Protein AF-A0A2G6IHT9-F1 (afdb_monomer_lite)

pLDDT: mean 93.97, std 6.42, range [59.69, 98.5]

Structure (mmCIF, N/CA/C/O backbone):
data_AF-A0A2G6IHT9-F1
#
_entry.id   AF-A0A2G6IHT9-F1
#
loop_
_atom_site.group_PDB
_atom_site.id
_atom_site.type_symbol
_atom_site.label_atom_id
_atom_site.label_alt_id
_atom_site.label_comp_id
_atom_site.label_asym_id
_atom_site.label_entity_id
_atom_site.label_seq_id
_atom_site.pdbx_PDB_ins_code
_atom_site.Cartn_x
_atom_site.Cartn_y
_atom_site.Cartn_z
_atom_site.occupancy
_atom_site.B_iso_or_equiv
_atom_site.auth_seq_id
_atom_site.auth_comp_id
_atom_site.auth_asym_id
_atom_site.auth_atom_id
_atom_site.pdbx_PDB_model_num
ATOM 1 N N . MET A 1 1 ? -3.479 -3.434 25.878 1.00 61.62 1 MET A N 1
ATOM 2 C CA . MET A 1 1 ? -4.099 -2.485 24.919 1.00 61.62 1 MET A CA 1
ATOM 3 C C . MET A 1 1 ? -5.593 -2.754 24.844 1.00 61.62 1 MET A C 1
ATOM 5 O O . MET A 1 1 ? -5.978 -3.913 24.898 1.00 61.62 1 MET A O 1
ATOM 9 N N . THR A 1 2 ? -6.430 -1.718 24.742 1.00 86.88 2 THR A N 1
ATOM 10 C CA . THR A 1 2 ? -7.876 -1.880 24.496 1.00 86.88 2 THR A CA 1
ATOM 11 C C . THR A 1 2 ? -8.142 -2.113 23.004 1.00 86.88 2 THR A C 1
ATOM 13 O O . THR A 1 2 ? -7.348 -1.687 22.167 1.00 86.88 2 THR A O 1
ATOM 16 N N . ALA A 1 3 ? -9.274 -2.735 22.648 1.00 83.44 3 ALA A N 1
ATOM 17 C CA . ALA A 1 3 ? -9.640 -2.987 21.245 1.00 83.44 3 ALA A CA 1
ATOM 18 C C . ALA A 1 3 ? -9.675 -1.703 20.392 1.00 83.44 3 ALA A C 1
ATOM 20 O O . ALA A 1 3 ? -9.244 -1.701 19.241 1.00 83.44 3 ALA A O 1
ATOM 21 N N . LYS A 1 4 ? -10.113 -0.582 20.982 1.00 88.94 4 LYS A N 1
ATOM 22 C CA . LYS A 1 4 ? -10.092 0.733 20.325 1.00 88.94 4 LYS A CA 1
ATOM 23 C C . LYS A 1 4 ? -8.677 1.246 20.070 1.00 88.94 4 LYS A C 1
ATOM 25 O O . LYS A 1 4 ? -8.436 1.812 19.011 1.00 88.94 4 LYS A O 1
ATOM 30 N N . ALA A 1 5 ? -7.750 1.047 21.009 1.00 92.62 5 ALA A N 1
ATOM 31 C CA . ALA A 1 5 ? -6.358 1.440 20.810 1.00 92.62 5 ALA A CA 1
ATOM 32 C C . ALA A 1 5 ? -5.743 0.671 19.631 1.00 92.62 5 ALA A C 1
ATOM 34 O O . ALA A 1 5 ? -5.176 1.292 18.739 1.00 92.62 5 ALA A O 1
ATOM 35 N N . SER A 1 6 ? -5.945 -0.650 19.565 1.00 91.69 6 SER A N 1
ATOM 36 C CA . SER A 1 6 ? -5.472 -1.475 18.441 1.00 91.69 6 SER A CA 1
ATOM 37 C C . SER A 1 6 ? -6.085 -1.054 17.099 1.00 91.69 6 SER A C 1
ATOM 39 O O . SER A 1 6 ? -5.383 -0.975 16.091 1.00 91.69 6 SER A O 1
ATOM 41 N N . GLY A 1 7 ? -7.384 -0.742 17.083 1.00 94.06 7 GLY A N 1
ATOM 42 C CA . GLY A 1 7 ? -8.074 -0.246 15.891 1.00 94.06 7 GLY A CA 1
ATOM 43 C C . GLY A 1 7 ? -7.484 1.065 15.362 1.00 94.06 7 GLY A C 1
ATOM 44 O O . GLY A 1 7 ? -7.202 1.187 14.171 1.00 94.06 7 GLY A O 1
ATOM 45 N N . TRP A 1 8 ? -7.186 2.019 16.247 1.00 96.69 8 TRP A N 1
ATOM 46 C CA . TRP A 1 8 ? -6.533 3.266 15.843 1.00 96.69 8 TRP A CA 1
ATOM 47 C C . TRP A 1 8 ? -5.080 3.071 15.414 1.00 96.69 8 TRP A C 1
ATOM 49 O O . TRP A 1 8 ? -4.666 3.669 14.427 1.00 96.69 8 TRP A O 1
ATOM 59 N N . THR A 1 9 ? -4.317 2.205 16.084 1.00 96.44 9 THR A N 1
ATOM 60 C CA . THR A 1 9 ? -2.945 1.880 15.664 1.00 96.44 9 THR A CA 1
ATOM 61 C C . THR A 1 9 ? -2.911 1.310 14.245 1.00 96.44 9 THR A C 1
ATOM 63 O O . THR A 1 9 ? -2.103 1.745 13.430 1.00 96.44 9 THR A O 1
ATOM 66 N N . THR A 1 10 ? -3.805 0.372 13.923 1.00 95.38 10 THR A N 1
ATOM 67 C CA . THR A 1 10 ? -3.872 -0.231 12.580 1.00 95.38 10 THR A CA 1
ATOM 68 C C . THR A 1 10 ? -4.352 0.760 11.518 1.00 95.38 10 THR A C 1
ATOM 70 O O . THR A 1 10 ? -3.791 0.796 10.425 1.00 95.38 10 THR A O 1
ATOM 73 N N . ASN A 1 11 ? -5.326 1.618 11.840 1.00 97.81 11 ASN A N 1
ATOM 74 C CA . ASN A 1 11 ? -5.748 2.710 10.960 1.00 97.81 11 ASN A CA 1
ATOM 75 C C . ASN A 1 11 ? -4.601 3.696 10.670 1.00 97.81 11 ASN A C 1
ATOM 77 O O . ASN A 1 11 ? -4.361 4.020 9.509 1.00 97.81 11 ASN A O 1
ATOM 81 N N . LEU A 1 12 ? -3.868 4.132 11.699 1.00 97.75 12 LEU A N 1
ATOM 82 C CA . LEU A 1 12 ? -2.720 5.027 11.537 1.00 97.75 12 LEU A CA 1
ATOM 83 C C . LEU A 1 12 ? -1.624 4.383 10.692 1.00 97.75 12 LEU A C 1
ATOM 85 O O . LEU A 1 12 ? -1.082 5.035 9.806 1.00 97.75 12 LEU A O 1
ATOM 89 N N . LEU A 1 13 ? -1.336 3.100 10.912 1.00 97.12 13 LEU A N 1
ATOM 90 C CA . LEU A 1 13 ? -0.369 2.367 10.101 1.00 97.12 13 LEU A CA 1
ATOM 91 C C . LEU A 1 13 ? -0.788 2.324 8.623 1.00 97.12 13 LEU A C 1
ATOM 93 O O . LEU A 1 13 ? 0.041 2.569 7.751 1.00 97.12 13 LEU A O 1
ATOM 97 N N . ALA A 1 14 ? -2.070 2.076 8.334 1.00 97.81 14 ALA A N 1
ATOM 98 C CA . ALA A 1 14 ? -2.596 2.111 6.969 1.00 97.81 14 ALA A CA 1
ATOM 99 C C . ALA A 1 14 ? -2.451 3.503 6.322 1.00 97.81 14 ALA A C 1
ATOM 101 O O . ALA A 1 14 ? -2.063 3.599 5.160 1.00 97.81 14 ALA A O 1
ATOM 102 N N . LEU A 1 15 ? -2.703 4.580 7.078 1.00 98.31 15 LEU A N 1
ATOM 103 C CA . LEU A 1 15 ? -2.529 5.961 6.608 1.00 98.31 15 LEU A CA 1
ATOM 104 C C . LEU A 1 15 ? -1.060 6.323 6.363 1.00 98.31 15 LEU A C 1
ATOM 106 O O . LEU A 1 15 ? -0.755 6.989 5.375 1.00 98.31 15 LEU A O 1
ATOM 110 N N . VAL A 1 16 ? -0.151 5.874 7.230 1.00 98.25 16 VAL A N 1
ATOM 111 C CA . VAL A 1 16 ? 1.295 6.050 7.034 1.00 98.25 16 VAL A CA 1
ATOM 112 C C . VAL A 1 16 ? 1.726 5.368 5.742 1.00 98.25 16 VAL A C 1
ATOM 114 O O . VAL A 1 16 ? 2.373 6.000 4.911 1.00 98.25 16 VAL A O 1
ATOM 117 N N . TRP A 1 17 ? 1.312 4.121 5.520 1.00 96.62 17 TRP A N 1
ATOM 118 C CA . TRP A 1 17 ? 1.635 3.421 4.279 1.00 96.62 17 TRP A CA 1
ATOM 119 C C . TRP A 1 17 ? 1.000 4.067 3.053 1.00 96.62 17 TRP A C 1
ATOM 121 O O . TRP A 1 17 ? 1.674 4.183 2.037 1.00 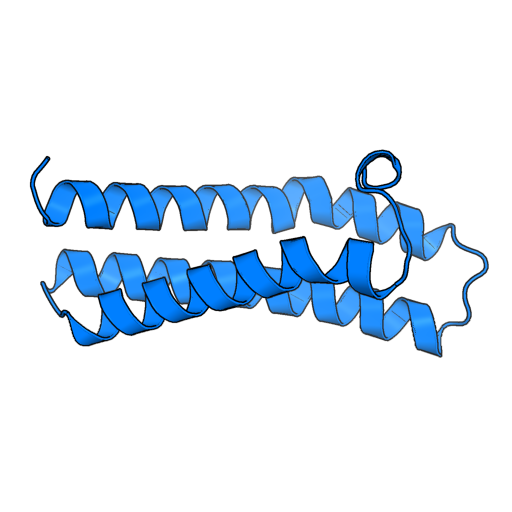96.62 17 TRP A O 1
ATOM 131 N N . PHE A 1 18 ? -0.238 4.560 3.141 1.00 98.19 18 PHE A N 1
ATOM 132 C CA . PHE A 1 18 ? -0.846 5.361 2.076 1.00 98.19 18 PHE A CA 1
ATOM 133 C C . PHE A 1 18 ? 0.008 6.591 1.730 1.00 98.19 18 PHE A C 1
ATOM 135 O O . PHE A 1 18 ? 0.257 6.859 0.553 1.00 98.19 18 PHE A O 1
ATOM 142 N N . ALA A 1 19 ? 0.497 7.317 2.740 1.00 98.12 19 ALA A N 1
ATOM 143 C CA . ALA A 1 19 ? 1.354 8.481 2.537 1.00 98.12 19 ALA A CA 1
ATOM 144 C C . ALA A 1 19 ? 2.694 8.098 1.885 1.00 98.12 19 ALA A C 1
ATOM 146 O O . ALA A 1 19 ? 3.104 8.744 0.922 1.00 98.12 19 ALA A O 1
ATOM 147 N N . VAL A 1 20 ? 3.335 7.015 2.339 1.00 96.81 20 VAL A N 1
ATOM 148 C CA . VAL A 1 20 ? 4.559 6.478 1.719 1.00 96.81 20 VAL A CA 1
ATOM 149 C C . VAL A 1 20 ? 4.307 6.109 0.253 1.00 96.81 20 VAL A C 1
ATOM 151 O O . VAL A 1 20 ? 5.061 6.538 -0.618 1.00 96.81 20 VAL A O 1
ATOM 154 N N . HIS A 1 21 ? 3.219 5.393 -0.044 1.00 96.19 21 HIS A N 1
ATOM 155 C CA . HIS A 1 21 ? 2.860 4.976 -1.405 1.00 96.19 21 HIS A CA 1
ATOM 156 C C . HIS A 1 21 ? 2.578 6.167 -2.335 1.00 96.19 21 HIS A C 1
ATOM 158 O O . HIS A 1 21 ? 2.862 6.121 -3.533 1.00 96.19 21 HIS A O 1
ATOM 164 N N . THR A 1 22 ? 2.023 7.245 -1.783 1.00 97.38 22 THR A N 1
ATOM 165 C CA . THR A 1 22 ? 1.649 8.442 -2.543 1.00 97.38 22 THR A CA 1
ATOM 166 C C . THR A 1 22 ? 2.850 9.346 -2.805 1.00 97.38 22 THR A C 1
ATOM 168 O O . THR A 1 22 ? 3.077 9.746 -3.944 1.00 97.38 22 THR A O 1
ATOM 171 N N . PHE A 1 23 ? 3.615 9.681 -1.763 1.00 97.31 23 PHE A N 1
ATOM 172 C CA . PHE A 1 23 ? 4.588 10.776 -1.813 1.00 97.31 23 PHE A CA 1
ATOM 173 C C . PHE A 1 23 ? 6.042 10.325 -1.940 1.00 97.31 23 PHE A C 1
ATOM 175 O O . PHE A 1 23 ? 6.871 11.125 -2.359 1.00 97.31 23 PHE A O 1
ATOM 182 N N . ILE A 1 24 ? 6.357 9.080 -1.579 1.00 95.19 24 ILE A N 1
ATOM 183 C CA . ILE A 1 24 ? 7.731 8.559 -1.613 1.00 95.19 24 ILE A CA 1
ATOM 184 C C . ILE A 1 24 ? 7.851 7.519 -2.723 1.00 95.19 24 ILE A C 1
ATOM 186 O O . ILE A 1 24 ? 8.508 7.761 -3.732 1.00 95.19 24 ILE A O 1
ATOM 190 N N . GLY A 1 25 ? 7.136 6.402 -2.588 1.00 92.94 25 GLY A N 1
ATOM 191 C CA . GLY A 1 25 ? 7.225 5.312 -3.554 1.00 92.94 25 GLY A CA 1
ATOM 192 C C . GLY A 1 25 ? 6.616 5.669 -4.914 1.00 92.94 25 GLY A C 1
ATOM 193 O O . GLY A 1 25 ? 7.101 5.208 -5.939 1.00 92.94 25 GLY A O 1
ATOM 194 N N . GLY A 1 26 ? 5.586 6.524 -4.952 1.00 93.75 26 GLY A N 1
ATOM 195 C CA . GLY A 1 26 ? 4.955 6.957 -6.203 1.00 93.75 26 GLY A CA 1
ATOM 196 C C . GLY A 1 26 ? 5.946 7.619 -7.163 1.00 93.75 26 GLY A C 1
ATOM 197 O O . GLY A 1 26 ? 6.114 7.127 -8.280 1.00 93.75 26 GLY A O 1
ATOM 198 N N . PRO A 1 27 ? 6.638 8.695 -6.745 1.00 94.25 27 PRO A N 1
ATOM 199 C CA . PRO A 1 27 ? 7.707 9.304 -7.532 1.00 94.25 27 PRO A CA 1
ATOM 200 C C . PRO A 1 27 ? 8.836 8.336 -7.894 1.00 94.25 27 PRO A C 1
ATOM 202 O O . PRO A 1 27 ? 9.303 8.356 -9.032 1.00 94.25 27 PRO A O 1
ATOM 205 N N . GLU A 1 28 ? 9.258 7.477 -6.965 1.00 93.06 28 GLU A N 1
ATOM 206 C CA . GLU A 1 28 ? 10.322 6.499 -7.203 1.00 93.06 28 GLU A CA 1
ATOM 207 C C . GLU A 1 28 ? 9.946 5.507 -8.313 1.00 93.06 28 GLU A C 1
ATOM 209 O O . GLU A 1 28 ? 10.662 5.384 -9.310 1.00 93.06 28 GLU A O 1
ATOM 214 N N . VAL A 1 29 ? 8.772 4.879 -8.213 1.00 93.31 29 VAL A N 1
ATOM 215 C CA . VAL A 1 29 ? 8.266 3.930 -9.212 1.00 93.31 29 VAL A CA 1
ATOM 216 C C . VAL A 1 29 ? 7.981 4.612 -10.543 1.00 93.31 29 VAL A C 1
ATOM 218 O O . VAL A 1 29 ? 8.341 4.069 -11.587 1.00 93.31 29 VAL A O 1
ATOM 221 N N . ALA A 1 30 ? 7.390 5.810 -10.541 1.00 94.31 30 ALA A N 1
ATOM 222 C CA . ALA A 1 30 ? 7.169 6.571 -11.770 1.00 94.31 30 ALA A CA 1
ATOM 223 C C . ALA A 1 30 ? 8.494 6.871 -12.487 1.00 94.31 30 ALA A C 1
ATOM 225 O O . ALA A 1 30 ? 8.600 6.686 -13.702 1.00 94.31 30 ALA A O 1
ATOM 226 N N . THR A 1 31 ? 9.515 7.282 -11.729 1.00 94.44 31 THR A N 1
ATOM 227 C CA . THR A 1 31 ? 10.844 7.598 -12.261 1.00 94.44 31 THR A CA 1
ATOM 228 C C . THR A 1 31 ? 11.479 6.356 -12.880 1.00 94.44 31 THR A C 1
ATOM 230 O O . THR A 1 31 ? 11.821 6.381 -14.061 1.00 94.44 31 THR A O 1
ATOM 233 N N . GLN A 1 32 ? 11.544 5.242 -12.145 1.00 92.50 32 GLN A N 1
ATOM 234 C CA . GLN A 1 32 ? 12.139 3.995 -12.641 1.00 92.50 32 GLN A CA 1
ATOM 235 C C . GLN A 1 32 ? 11.381 3.419 -13.848 1.00 92.50 32 GLN A C 1
ATOM 237 O O . GLN A 1 32 ? 11.996 3.029 -14.840 1.00 92.50 32 GLN A O 1
ATOM 242 N N . LEU A 1 33 ? 10.043 3.419 -13.826 1.00 94.12 33 LEU A N 1
ATOM 243 C CA . LEU A 1 33 ? 9.243 2.957 -14.964 1.00 94.12 33 LEU A CA 1
ATOM 244 C C . LEU A 1 33 ? 9.465 3.834 -16.199 1.00 94.12 33 LEU A C 1
ATOM 246 O O . LEU A 1 33 ? 9.636 3.308 -17.302 1.00 94.12 33 LEU A O 1
ATOM 250 N N . SER A 1 34 ? 9.484 5.158 -16.037 1.00 93.56 34 SER A N 1
ATOM 251 C CA . SER A 1 34 ? 9.691 6.078 -17.160 1.00 93.56 34 SER A CA 1
ATOM 252 C C . SER A 1 34 ? 11.075 5.929 -17.799 1.00 93.56 34 SER A C 1
ATOM 254 O O . SER A 1 34 ? 11.162 5.988 -19.025 1.00 93.56 34 SER A O 1
ATOM 256 N N . ALA A 1 35 ? 12.104 5.649 -16.993 1.00 95.38 35 ALA A N 1
ATOM 257 C CA . ALA A 1 35 ? 13.478 5.418 -17.434 1.00 95.38 35 ALA A CA 1
ATOM 258 C C . ALA A 1 35 ? 13.738 4.000 -17.982 1.00 95.38 35 ALA A C 1
ATOM 260 O O . ALA A 1 35 ? 14.776 3.766 -18.591 1.00 95.38 35 ALA A O 1
ATOM 261 N N . SER A 1 36 ? 12.831 3.043 -17.759 1.00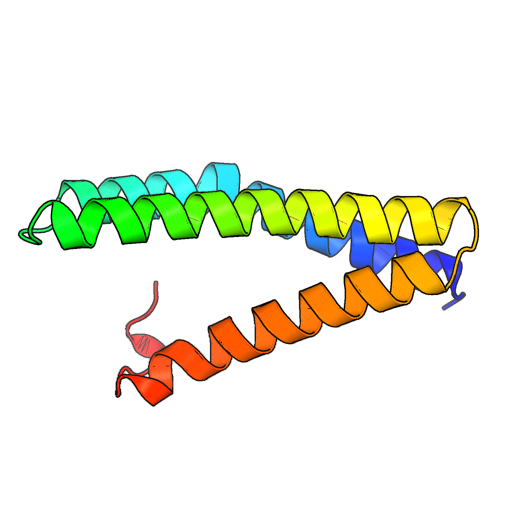 95.50 36 SER A N 1
ATOM 262 C CA . SER A 1 36 ? 13.013 1.663 -18.224 1.00 95.50 36 SER A CA 1
ATOM 263 C C . SER A 1 36 ? 12.771 1.493 -19.732 1.00 95.50 36 SER A C 1
ATOM 265 O O . SER A 1 36 ? 11.849 2.082 -20.298 1.00 95.50 36 SER A O 1
ATOM 267 N N . GLU A 1 37 ? 13.517 0.570 -20.348 1.00 97.25 37 GLU A N 1
ATOM 268 C CA . GLU A 1 37 ? 13.353 0.126 -21.748 1.00 97.25 37 GLU A CA 1
ATOM 269 C C . GLU A 1 37 ? 12.137 -0.807 -21.955 1.00 97.25 37 GLU A C 1
ATOM 271 O O . GLU A 1 37 ? 11.986 -1.463 -22.988 1.00 97.25 37 GLU A O 1
ATOM 276 N N . LEU A 1 38 ? 11.256 -0.921 -20.954 1.00 95.62 38 LEU A N 1
ATOM 277 C CA . LEU A 1 38 ? 10.100 -1.807 -21.017 1.00 95.62 38 LEU A CA 1
ATOM 278 C C . LEU A 1 38 ? 9.046 -1.281 -22.011 1.00 95.62 38 LEU A C 1
ATOM 280 O O . LEU A 1 38 ? 8.723 -0.084 -22.013 1.00 95.62 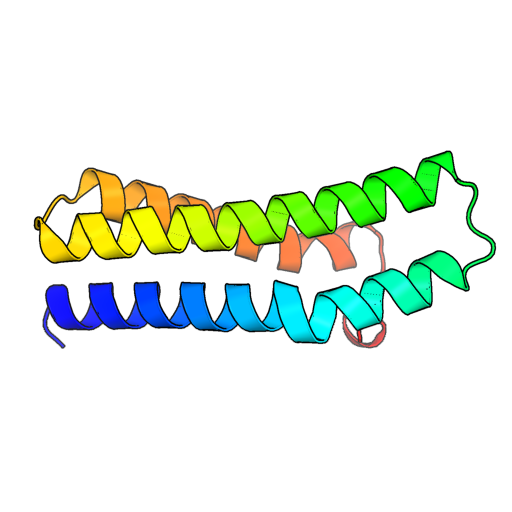38 LEU A O 1
ATOM 284 N N . PRO A 1 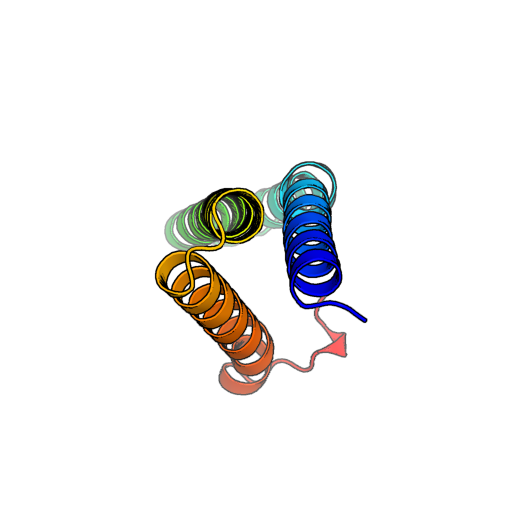39 ? 8.408 -2.169 -22.799 1.00 97.25 39 PRO A N 1
ATOM 285 C CA . PRO A 1 39 ? 7.301 -1.786 -23.663 1.00 97.25 39 PRO A CA 1
ATOM 286 C C . PRO A 1 39 ? 6.170 -1.115 -22.876 1.00 97.25 39 PRO A C 1
ATOM 288 O O . PRO A 1 39 ? 5.869 -1.484 -21.738 1.00 97.25 39 PRO A O 1
ATOM 291 N N . LEU A 1 40 ? 5.484 -0.155 -23.502 1.00 95.44 40 LEU A N 1
ATOM 292 C CA . LEU A 1 40 ? 4.342 0.534 -22.889 1.00 95.44 40 LEU A CA 1
ATOM 293 C C . LEU A 1 40 ? 3.265 -0.425 -22.330 1.00 95.44 40 LEU A C 1
ATOM 295 O O . LEU A 1 40 ? 2.794 -0.166 -21.221 1.00 95.44 40 LEU A O 1
ATOM 299 N N . PRO A 1 41 ? 2.927 -1.553 -22.996 1.00 97.06 41 PRO A N 1
ATOM 300 C CA . PRO A 1 41 ? 1.989 -2.537 -22.449 1.00 97.06 41 PRO A CA 1
ATOM 301 C C . PRO A 1 41 ? 2.414 -3.184 -21.123 1.00 97.06 41 PRO A C 1
ATOM 303 O O . PRO A 1 41 ? 1.578 -3.792 -20.470 1.00 97.06 41 PRO A O 1
ATOM 306 N N . VAL A 1 42 ? 3.682 -3.063 -20.716 1.00 95.38 42 VAL A N 1
ATOM 307 C CA . VAL A 1 42 ? 4.190 -3.544 -19.420 1.00 95.38 42 VAL A CA 1
ATOM 308 C C . VAL A 1 42 ? 4.229 -2.406 -18.399 1.00 95.38 42 VAL A C 1
ATOM 310 O O . VAL A 1 42 ? 3.772 -2.563 -17.266 1.00 95.38 42 VAL A O 1
ATOM 313 N N . ARG A 1 43 ? 4.718 -1.228 -18.807 1.00 95.75 43 ARG A N 1
ATOM 314 C CA . ARG A 1 43 ? 4.846 -0.063 -17.917 1.00 95.75 43 ARG A CA 1
ATOM 315 C C . ARG A 1 43 ? 3.500 0.478 -17.448 1.00 95.75 43 ARG A C 1
ATOM 317 O O . ARG A 1 43 ? 3.358 0.825 -16.278 1.00 95.75 43 ARG A O 1
ATOM 324 N N . ALA A 1 44 ? 2.513 0.543 -18.343 1.00 94.94 44 ALA A N 1
ATOM 325 C CA . ALA A 1 44 ? 1.204 1.098 -18.014 1.00 94.94 44 ALA A CA 1
ATOM 326 C C . ALA A 1 44 ? 0.466 0.268 -16.941 1.00 94.94 44 ALA A C 1
ATOM 328 O O . ALA A 1 44 ? 0.031 0.866 -15.956 1.00 94.94 44 ALA A O 1
ATOM 329 N N . PRO A 1 45 ? 0.382 -1.077 -17.031 1.00 96.56 45 PRO A N 1
ATOM 330 C CA . PRO A 1 45 ? -0.159 -1.888 -15.942 1.00 96.56 45 PRO A CA 1
ATOM 331 C C . PRO A 1 45 ? 0.624 -1.771 -14.635 1.00 96.56 45 PRO A C 1
ATOM 333 O O . PRO A 1 45 ? -0.001 -1.688 -13.584 1.00 96.56 45 PRO A O 1
ATOM 336 N N . ALA A 1 46 ? 1.960 -1.712 -14.673 1.00 94.06 46 ALA A N 1
ATOM 337 C CA . ALA A 1 46 ? 2.764 -1.542 -13.459 1.00 94.06 46 ALA A CA 1
ATOM 338 C C . ALA A 1 46 ? 2.422 -0.226 -12.734 1.00 94.06 46 ALA A C 1
ATOM 340 O O . ALA A 1 46 ? 2.166 -0.220 -11.528 1.00 94.06 46 ALA A O 1
ATOM 341 N N . TRP A 1 47 ? 2.318 0.874 -13.485 1.00 95.75 47 TRP A N 1
ATOM 342 C CA . TRP A 1 47 ? 1.893 2.165 -12.946 1.00 95.75 47 TRP A CA 1
ATOM 343 C C . TRP A 1 47 ? 0.440 2.152 -12.451 1.00 95.75 47 TRP A C 1
ATOM 345 O O . TRP A 1 47 ? 0.123 2.708 -11.398 1.00 95.75 47 TRP A O 1
ATOM 355 N N . MET A 1 48 ? -0.458 1.488 -13.179 1.00 96.81 48 MET A N 1
ATOM 356 C CA . MET A 1 48 ? -1.857 1.340 -12.781 1.00 96.81 48 MET A CA 1
ATOM 357 C C . MET A 1 48 ? -1.989 0.564 -11.464 1.00 96.81 48 MET A C 1
ATOM 359 O O . MET A 1 48 ? -2.682 1.024 -10.558 1.00 96.81 48 MET A O 1
ATOM 363 N N . VAL A 1 49 ? -1.304 -0.577 -11.332 1.00 95.38 49 VAL A N 1
ATOM 364 C CA . VAL A 1 49 ? -1.332 -1.417 -10.126 1.00 95.38 49 VAL A CA 1
ATOM 365 C C . VAL A 1 49 ? -0.802 -0.650 -8.918 1.00 95.38 49 VAL A C 1
ATOM 367 O O . VAL A 1 49 ? -1.420 -0.714 -7.857 1.00 95.38 49 VAL A O 1
ATOM 370 N N . TRP A 1 50 ? 0.263 0.143 -9.080 1.00 95.38 50 TRP A N 1
ATOM 371 C CA . TRP A 1 50 ? 0.753 1.021 -8.014 1.00 95.38 50 TRP A CA 1
ATOM 372 C C . TRP A 1 50 ? -0.358 1.925 -7.459 1.00 95.38 50 TRP A C 1
ATOM 374 O O . TRP A 1 50 ? -0.613 1.949 -6.254 1.00 95.38 50 TRP A O 1
ATOM 384 N N . ASN A 1 51 ? -1.070 2.626 -8.346 1.00 96.94 51 ASN A N 1
ATOM 385 C CA . ASN A 1 51 ? -2.150 3.539 -7.965 1.00 96.94 51 ASN A CA 1
ATOM 386 C C . ASN A 1 51 ? -3.371 2.805 -7.390 1.00 96.94 51 ASN A C 1
ATOM 388 O O . ASN A 1 51 ? -4.013 3.310 -6.466 1.00 96.94 51 ASN A O 1
ATOM 392 N N . MET A 1 52 ? -3.676 1.601 -7.882 1.00 97.62 52 MET A N 1
ATOM 393 C CA . MET A 1 52 ? -4.716 0.750 -7.299 1.00 97.62 52 MET A CA 1
ATOM 394 C C . MET A 1 52 ? -4.385 0.379 -5.849 1.00 97.62 52 MET A C 1
ATOM 396 O O . MET A 1 52 ? -5.247 0.518 -4.983 1.00 97.62 52 MET A O 1
ATOM 400 N N . VAL A 1 53 ? -3.143 -0.022 -5.557 1.00 96.75 53 VAL A N 1
ATOM 401 C CA . VAL A 1 53 ? -2.701 -0.329 -4.186 1.00 96.75 53 VAL A CA 1
ATOM 402 C C . VAL A 1 53 ? -2.763 0.915 -3.297 1.00 96.75 53 VAL A C 1
ATOM 404 O O . VAL A 1 53 ? -3.282 0.832 -2.184 1.00 96.75 53 VAL A O 1
ATOM 407 N N . THR A 1 54 ? -2.350 2.085 -3.797 1.00 97.69 54 THR A N 1
ATOM 408 C CA . THR A 1 54 ? -2.523 3.363 -3.084 1.00 97.69 54 THR A CA 1
ATOM 409 C C . THR A 1 54 ? -3.994 3.604 -2.710 1.00 97.69 54 THR A C 1
ATOM 411 O O . THR A 1 54 ? -4.301 3.917 -1.559 1.00 97.69 54 THR A O 1
ATOM 414 N N . GLY A 1 55 ? -4.927 3.400 -3.645 1.00 98.12 55 GLY A N 1
ATOM 415 C CA . GLY A 1 55 ? -6.365 3.514 -3.379 1.00 98.12 55 GLY A CA 1
ATOM 416 C C . GLY A 1 55 ? -6.877 2.496 -2.351 1.00 98.12 55 GLY A C 1
ATOM 417 O O . GLY A 1 55 ? -7.662 2.851 -1.469 1.00 98.12 55 GLY A O 1
ATOM 418 N N . LEU A 1 56 ? -6.398 1.250 -2.412 1.00 98.12 56 LEU A N 1
ATOM 419 C CA . LEU A 1 56 ? -6.746 0.202 -1.448 1.00 98.12 56 LEU A CA 1
ATOM 420 C C . LEU A 1 56 ? -6.252 0.524 -0.033 1.00 98.12 56 LEU A C 1
ATOM 422 O O . LEU A 1 56 ? -6.984 0.282 0.922 1.00 98.12 56 LEU A O 1
ATOM 426 N N . LEU A 1 57 ? -5.065 1.119 0.122 1.00 97.94 5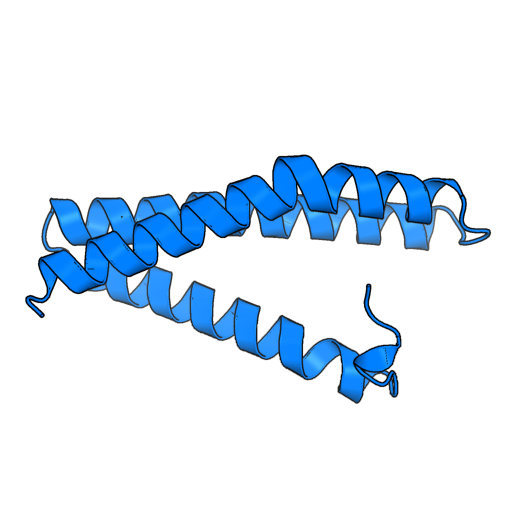7 LEU A N 1
ATOM 427 C CA . LEU A 1 57 ? -4.562 1.562 1.429 1.00 97.94 57 LEU A CA 1
ATOM 428 C C . LEU A 1 57 ? -5.479 2.619 2.057 1.00 97.94 57 LEU A C 1
ATOM 430 O O . LEU A 1 57 ? -5.797 2.535 3.246 1.00 97.94 57 LEU A O 1
ATOM 434 N N . LEU A 1 58 ? -5.959 3.575 1.256 1.00 98.19 58 LEU A N 1
ATOM 435 C CA . LEU A 1 58 ? -6.900 4.593 1.724 1.00 98.19 58 LEU A CA 1
ATOM 436 C C . LEU A 1 58 ? -8.262 3.988 2.093 1.00 98.19 58 LEU A C 1
ATOM 438 O O . LEU A 1 58 ? -8.825 4.321 3.138 1.00 98.19 58 LEU A O 1
ATOM 442 N N . LEU A 1 59 ? -8.777 3.069 1.271 1.00 98.38 59 LEU A N 1
ATOM 443 C CA . LEU A 1 59 ? -10.015 2.343 1.558 1.00 98.38 59 LEU A CA 1
ATOM 444 C C . LEU A 1 59 ? -9.895 1.535 2.857 1.00 98.38 59 LEU A C 1
ATOM 446 O O . LEU A 1 59 ? -10.753 1.646 3.733 1.00 98.38 59 LEU A O 1
ATOM 450 N N . MET A 1 60 ? -8.808 0.782 3.017 1.00 98.50 60 MET A N 1
ATOM 451 C CA . MET A 1 60 ? -8.505 0.010 4.220 1.00 98.50 60 MET A CA 1
ATOM 452 C C . MET A 1 60 ? -8.428 0.907 5.458 1.00 98.50 60 MET A C 1
ATOM 454 O O . MET A 1 60 ? -9.029 0.584 6.485 1.00 98.50 60 MET A O 1
ATOM 458 N N . ALA A 1 61 ? -7.756 2.059 5.361 1.00 98.31 61 ALA A N 1
ATOM 459 C CA . ALA A 1 61 ? -7.743 3.050 6.429 1.00 98.31 61 ALA A CA 1
ATOM 460 C C . ALA A 1 61 ? -9.170 3.505 6.774 1.00 98.31 61 ALA A C 1
ATOM 462 O O . ALA A 1 61 ? -9.540 3.494 7.949 1.00 98.31 61 ALA A O 1
ATOM 463 N N . GLY A 1 62 ? -10.001 3.817 5.776 1.00 98.00 62 GLY A N 1
ATOM 464 C CA . GLY A 1 62 ? -11.410 4.166 5.972 1.00 98.00 62 GLY A CA 1
ATOM 465 C C . GLY A 1 62 ? -12.203 3.080 6.708 1.00 98.00 62 GLY A C 1
ATOM 466 O O . GLY A 1 62 ? -12.917 3.381 7.666 1.00 98.00 62 GLY A O 1
ATOM 467 N N . MET A 1 63 ? -12.029 1.813 6.327 1.00 98.00 63 MET A N 1
ATOM 468 C CA . MET A 1 63 ? -12.698 0.672 6.962 1.00 98.00 63 MET A CA 1
ATOM 469 C C . MET A 1 63 ? -12.256 0.488 8.417 1.00 98.00 63 MET A C 1
ATOM 471 O O . MET A 1 63 ? -13.100 0.392 9.308 1.00 98.00 63 MET A O 1
ATOM 475 N N . LEU A 1 64 ? -10.947 0.509 8.682 1.00 97.69 64 LEU A N 1
ATOM 476 C CA . LEU A 1 64 ? -10.397 0.376 10.034 1.00 97.69 64 LEU A CA 1
ATOM 477 C C . LEU A 1 64 ? -10.805 1.553 10.930 1.00 97.69 64 LEU A C 1
ATOM 479 O O . LEU A 1 64 ? -11.210 1.351 12.077 1.00 97.69 64 LEU A O 1
ATOM 483 N N . GLY A 1 65 ? -10.759 2.778 10.403 1.00 97.69 65 GLY A N 1
ATOM 484 C CA . GLY A 1 65 ? -11.151 3.991 11.121 1.00 97.69 65 GLY A CA 1
ATOM 485 C C . GLY A 1 65 ? -12.642 4.003 11.454 1.00 97.69 65 GLY A C 1
ATOM 486 O O . GLY A 1 65 ? -13.019 4.196 12.611 1.00 97.69 65 GLY A O 1
ATOM 487 N N . TRP A 1 66 ? -13.503 3.715 10.472 1.00 97.88 66 TRP A N 1
ATOM 488 C CA . TRP A 1 66 ? -14.950 3.639 10.683 1.00 97.88 66 TRP A CA 1
ATOM 489 C C . TRP A 1 66 ? -15.342 2.488 11.615 1.00 97.88 66 TRP A C 1
ATOM 491 O O . TRP A 1 66 ? -16.129 2.686 12.545 1.00 97.88 66 TRP A O 1
ATOM 501 N N . GLY A 1 67 ? -14.749 1.306 11.419 1.00 97.50 67 GLY A N 1
ATOM 502 C CA . GLY A 1 67 ? -14.940 0.136 12.274 1.00 97.50 67 GLY A CA 1
ATOM 503 C C . GLY A 1 67 ? -14.556 0.412 13.726 1.00 97.50 67 GLY A C 1
ATOM 504 O O . GLY A 1 67 ? -15.310 0.070 14.638 1.00 97.50 67 GLY A O 1
ATOM 505 N N . THR A 1 68 ? -13.448 1.120 13.950 1.00 97.12 68 THR A N 1
ATOM 506 C CA . THR A 1 68 ? -12.997 1.520 15.291 1.00 97.12 68 THR A CA 1
ATOM 507 C C . THR A 1 68 ? -13.934 2.554 15.912 1.00 97.12 68 THR A C 1
ATOM 509 O O . THR A 1 68 ? -14.387 2.382 17.049 1.00 97.12 68 THR A O 1
ATOM 512 N N . LEU A 1 69 ? -14.279 3.604 15.159 1.00 97.50 69 LEU A N 1
ATOM 513 C CA . LEU A 1 69 ? -15.131 4.702 15.618 1.00 97.50 69 LEU A CA 1
ATOM 514 C C . LEU A 1 69 ? -16.538 4.225 15.996 1.00 97.50 69 LEU A C 1
ATOM 516 O O . LEU A 1 69 ? -17.064 4.614 17.039 1.00 97.50 69 LEU A O 1
ATOM 520 N N . LYS A 1 70 ? -17.149 3.379 15.161 1.00 97.25 70 LYS A N 1
ATOM 521 C CA . LYS A 1 70 ? -18.514 2.865 15.351 1.00 97.25 70 LYS A CA 1
ATOM 522 C C . LYS A 1 70 ? -18.569 1.522 16.079 1.00 97.25 70 LYS A C 1
ATOM 524 O O . LYS A 1 70 ? -19.663 0.999 16.269 1.00 97.25 70 LYS A O 1
ATOM 529 N N . SER A 1 71 ? -17.416 0.972 16.473 1.00 95.12 71 SER A N 1
ATOM 530 C CA . SER A 1 71 ? -17.299 -0.364 17.077 1.00 95.12 71 SER A CA 1
ATOM 531 C C . SER A 1 71 ? -18.006 -1.440 16.236 1.00 95.12 71 SER A C 1
ATOM 533 O O . SER A 1 71 ? -18.750 -2.269 16.754 1.00 95.12 71 SER A O 1
ATOM 535 N N . LYS A 1 72 ? -17.799 -1.387 14.913 1.00 96.81 72 LYS A N 1
ATOM 536 C CA . LYS A 1 72 ? -18.384 -2.307 13.931 1.00 96.81 72 LYS A CA 1
ATOM 537 C C . LYS A 1 72 ? -17.358 -3.381 13.550 1.00 96.81 72 LYS A C 1
ATOM 539 O O . LYS A 1 72 ? -16.426 -3.062 12.808 1.00 96.81 72 LYS A O 1
ATOM 544 N N . PRO A 1 73 ? -17.512 -4.631 14.026 1.00 94.38 73 PRO A N 1
ATOM 545 C CA . PRO A 1 73 ? -16.527 -5.683 13.789 1.00 94.38 73 PRO A CA 1
ATOM 546 C C . PRO A 1 73 ? -16.382 -6.029 12.304 1.00 94.38 73 PRO A C 1
ATOM 548 O O . PRO A 1 73 ? -15.264 -6.249 11.859 1.00 94.38 73 PRO A O 1
ATOM 551 N N . ASP A 1 74 ? -17.459 -5.985 11.516 1.00 97.19 74 ASP A N 1
ATOM 552 C CA . ASP A 1 74 ? -17.431 -6.353 10.090 1.00 97.19 74 ASP A CA 1
ATOM 553 C C . ASP A 1 74 ? -16.453 -5.488 9.277 1.00 97.19 74 ASP A C 1
ATOM 555 O O . ASP A 1 74 ? -15.699 -5.990 8.446 1.00 97.19 74 ASP A O 1
ATOM 559 N N . PHE A 1 75 ? -16.400 -4.185 9.573 1.00 96.62 75 PHE A N 1
ATOM 560 C CA . PHE A 1 75 ? -15.455 -3.258 8.944 1.00 96.62 75 PHE A CA 1
ATOM 561 C C . PHE A 1 75 ? -14.011 -3.515 9.382 1.00 96.62 75 PHE A C 1
ATOM 563 O O . PHE A 1 75 ? -13.094 -3.411 8.567 1.00 96.62 75 PHE A O 1
ATOM 570 N N . LEU A 1 76 ? -13.805 -3.877 10.654 1.00 96.44 76 LEU A N 1
ATOM 571 C CA . LEU A 1 76 ? -12.484 -4.243 11.167 1.00 96.44 76 LEU A CA 1
ATOM 572 C C . LEU A 1 76 ? -11.987 -5.539 10.522 1.00 96.44 76 LEU A C 1
ATOM 574 O O . LEU A 1 76 ? -10.837 -5.598 10.098 1.00 96.44 76 LEU A O 1
ATOM 578 N N . PHE A 1 77 ? -12.854 -6.546 10.393 1.00 97.00 77 PHE A N 1
ATOM 579 C CA . PHE A 1 77 ? -12.528 -7.807 9.733 1.00 97.00 77 PHE A CA 1
ATOM 580 C C . PHE A 1 77 ? -12.209 -7.612 8.260 1.00 97.00 77 PHE A C 1
ATOM 582 O O . PHE A 1 77 ? -11.201 -8.125 7.787 1.00 97.00 77 PHE A O 1
ATOM 589 N N . ALA A 1 78 ? -13.022 -6.846 7.539 1.00 97.44 78 ALA A N 1
ATOM 590 C CA . ALA A 1 78 ? -12.783 -6.614 6.125 1.00 97.44 78 ALA A CA 1
ATOM 591 C C . ALA A 1 78 ? -11.503 -5.782 5.888 1.00 97.44 78 ALA A C 1
ATOM 593 O O . ALA A 1 78 ? -10.726 -6.106 4.991 1.00 97.44 78 ALA A O 1
ATOM 594 N N . GLY A 1 79 ? -11.210 -4.794 6.745 1.00 97.38 79 GLY A N 1
ATOM 595 C CA . GLY A 1 79 ? -9.927 -4.083 6.734 1.00 97.38 79 GLY A CA 1
ATOM 596 C C . GLY A 1 79 ? -8.734 -4.995 7.053 1.00 97.38 79 GLY A C 1
ATOM 597 O O . GLY A 1 79 ? -7.723 -4.952 6.357 1.00 97.38 79 GLY A O 1
ATOM 598 N N . ALA A 1 80 ? -8.857 -5.871 8.053 1.00 96.38 80 ALA A N 1
ATOM 599 C CA . ALA A 1 80 ? -7.815 -6.835 8.412 1.00 96.38 80 ALA A CA 1
ATOM 600 C C . ALA A 1 80 ? -7.575 -7.879 7.310 1.00 96.38 80 ALA A C 1
ATOM 602 O O . ALA A 1 80 ? -6.430 -8.217 7.018 1.00 96.38 80 ALA A O 1
ATOM 603 N N . PHE A 1 81 ? -8.638 -8.360 6.664 1.00 97.81 81 PHE A N 1
ATOM 604 C CA . PHE A 1 81 ? -8.547 -9.286 5.539 1.00 97.81 81 PHE A CA 1
ATOM 605 C C . PHE A 1 81 ? -7.855 -8.639 4.335 1.00 97.81 81 PHE A C 1
ATOM 607 O O . PHE A 1 81 ? -6.988 -9.256 3.713 1.00 97.81 81 PHE A O 1
ATOM 614 N N . MET A 1 82 ? -8.179 -7.377 4.041 1.00 97.62 82 MET A N 1
ATOM 615 C CA . MET A 1 82 ? -7.497 -6.604 3.004 1.00 97.62 82 MET A CA 1
ATOM 616 C C . MET A 1 82 ? -6.008 -6.434 3.329 1.00 97.62 82 MET A C 1
ATOM 618 O O . MET A 1 82 ? -5.170 -6.713 2.473 1.00 97.62 82 MET A O 1
ATOM 622 N N . ALA A 1 83 ? -5.671 -6.077 4.574 1.00 96.62 83 ALA A N 1
ATOM 623 C CA . ALA A 1 83 ? -4.285 -5.962 5.032 1.00 96.62 83 ALA A CA 1
ATOM 624 C C . ALA A 1 83 ? -3.514 -7.278 4.858 1.00 96.62 83 ALA A C 1
ATOM 626 O O . ALA A 1 83 ? -2.424 -7.286 4.289 1.00 96.62 83 ALA A O 1
ATOM 627 N N . ALA A 1 84 ? -4.099 -8.395 5.301 1.00 96.88 84 ALA A N 1
ATOM 628 C CA . ALA A 1 84 ? -3.501 -9.720 5.171 1.00 96.88 84 ALA A CA 1
ATOM 629 C C . ALA A 1 84 ? -3.296 -10.108 3.701 1.00 96.88 84 ALA A C 1
ATOM 631 O O . ALA A 1 84 ? -2.225 -10.584 3.340 1.00 96.88 84 ALA A O 1
ATOM 632 N N . THR A 1 85 ? -4.286 -9.856 2.841 1.00 97.12 85 THR A N 1
ATOM 633 C CA . THR A 1 85 ? -4.206 -10.169 1.407 1.00 97.12 85 THR A CA 1
ATOM 634 C C . THR A 1 85 ? -3.091 -9.380 0.726 1.00 97.12 85 THR A C 1
ATOM 636 O O . THR A 1 85 ? -2.286 -9.961 -0.003 1.00 97.12 85 THR A O 1
ATOM 639 N N . LEU A 1 86 ? -3.004 -8.072 0.987 1.00 95.25 86 LEU A N 1
ATOM 640 C CA . LEU A 1 86 ? -1.957 -7.216 0.427 1.00 95.25 86 LEU A CA 1
ATOM 641 C C . LEU A 1 86 ? -0.569 -7.619 0.938 1.00 95.25 86 LEU A C 1
ATOM 643 O O . LEU A 1 86 ? 0.354 -7.744 0.137 1.00 95.25 86 LEU A O 1
ATOM 647 N N . ALA A 1 87 ? -0.432 -7.888 2.239 1.00 93.56 87 ALA A N 1
ATOM 648 C CA . ALA A 1 87 ? 0.828 -8.329 2.831 1.00 93.56 87 ALA A CA 1
ATOM 649 C C . ALA A 1 87 ? 1.293 -9.674 2.253 1.00 93.56 87 ALA A C 1
ATOM 651 O O . ALA A 1 87 ? 2.439 -9.793 1.826 1.00 93.56 87 ALA A O 1
ATOM 652 N N . VAL A 1 88 ? 0.401 -10.668 2.182 1.00 95.62 88 VAL A N 1
ATOM 653 C CA . VAL A 1 88 ? 0.708 -11.981 1.596 1.00 95.62 88 VAL A CA 1
ATOM 654 C C . VAL A 1 88 ? 1.079 -11.840 0.124 1.00 95.62 88 VAL A C 1
ATOM 656 O O . VAL A 1 88 ? 2.080 -12.408 -0.294 1.00 95.62 88 VAL A O 1
ATOM 659 N N . THR A 1 89 ? 0.325 -11.058 -0.652 1.00 93.38 89 THR A N 1
ATOM 660 C CA . THR A 1 89 ? 0.610 -10.854 -2.082 1.00 93.38 89 THR A CA 1
ATOM 661 C C . THR A 1 89 ? 1.961 -10.169 -2.282 1.00 93.38 89 THR A C 1
ATOM 663 O O . THR A 1 89 ? 2.765 -10.633 -3.086 1.00 93.38 89 THR A O 1
ATOM 666 N N . GLY A 1 90 ? 2.249 -9.112 -1.516 1.00 89.12 90 GLY A N 1
ATOM 667 C CA . GLY A 1 90 ? 3.528 -8.404 -1.557 1.00 89.12 90 GLY A CA 1
ATOM 668 C C . GLY A 1 90 ? 4.706 -9.320 -1.227 1.00 89.12 90 GLY A C 1
ATOM 669 O O . GLY A 1 90 ? 5.629 -9.442 -2.028 1.00 89.12 90 GLY A O 1
ATOM 670 N N . VAL A 1 91 ? 4.638 -10.037 -0.102 1.00 90.94 91 VAL A N 1
ATOM 671 C CA . VAL A 1 91 ? 5.696 -10.966 0.329 1.00 90.94 91 VAL A CA 1
ATOM 672 C C . VAL A 1 91 ? 5.845 -12.146 -0.636 1.00 90.94 91 VAL A C 1
ATOM 674 O O . VAL A 1 91 ? 6.961 -12.549 -0.938 1.00 90.94 91 VAL A O 1
ATOM 677 N N . ALA A 1 92 ? 4.757 -12.709 -1.157 1.00 92.75 92 ALA A N 1
ATOM 678 C CA . ALA A 1 92 ? 4.838 -13.863 -2.051 1.00 92.75 92 ALA A CA 1
ATOM 679 C C . ALA A 1 92 ? 5.299 -13.495 -3.472 1.00 92.75 92 ALA A C 1
ATOM 681 O O . ALA A 1 92 ? 5.885 -14.331 -4.154 1.00 92.75 92 ALA A O 1
ATOM 682 N N . SER A 1 93 ? 5.054 -12.266 -3.934 1.00 89.81 93 SER A N 1
ATOM 683 C CA . SER A 1 93 ? 5.305 -11.876 -5.327 1.00 89.81 93 SER A CA 1
ATOM 684 C C . SER A 1 93 ? 6.765 -12.039 -5.771 1.00 89.81 93 SER A C 1
ATOM 686 O O . SER A 1 93 ? 7.007 -12.662 -6.802 1.00 89.8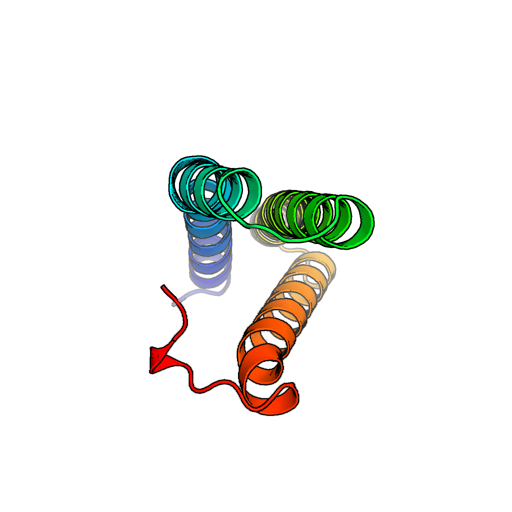1 93 SER A O 1
ATOM 688 N N . ALA A 1 94 ? 7.734 -11.556 -4.987 1.00 87.25 94 ALA A N 1
ATOM 689 C CA . ALA A 1 94 ? 9.161 -11.648 -5.306 1.00 87.25 94 ALA A CA 1
ATOM 690 C C . ALA A 1 94 ? 9.673 -13.101 -5.448 1.00 87.25 94 ALA A C 1
ATOM 692 O O . ALA A 1 94 ? 10.216 -13.435 -6.506 1.00 87.25 94 ALA A O 1
ATOM 693 N N . PRO A 1 95 ? 9.463 -14.014 -4.474 1.00 89.88 95 PRO A N 1
ATOM 694 C CA . PRO A 1 95 ? 9.915 -15.396 -4.615 1.00 89.88 95 PRO A CA 1
ATOM 695 C C . PRO A 1 95 ? 9.185 -16.156 -5.730 1.00 89.88 95 PRO A C 1
ATOM 697 O O . PRO A 1 95 ? 9.806 -16.988 -6.389 1.00 89.88 95 PRO A O 1
ATOM 700 N N . LEU A 1 96 ? 7.904 -15.863 -5.993 1.00 91.81 96 LEU A N 1
ATOM 701 C CA . LEU A 1 96 ? 7.140 -16.524 -7.062 1.00 91.81 96 LEU A CA 1
ATOM 702 C C . LEU A 1 96 ? 7.698 -16.248 -8.464 1.00 91.81 96 LEU A C 1
ATOM 704 O O . LEU A 1 96 ? 7.519 -17.074 -9.356 1.00 91.81 96 LEU A O 1
ATOM 708 N N . ILE A 1 97 ? 8.387 -15.121 -8.654 1.00 88.62 97 ILE A N 1
ATOM 709 C CA . ILE A 1 97 ? 9.065 -14.780 -9.914 1.00 88.62 97 ILE A CA 1
ATOM 710 C C . ILE A 1 97 ? 10.575 -15.062 -9.876 1.00 88.62 97 ILE A C 1
ATOM 712 O O . ILE A 1 97 ? 11.292 -14.688 -10.801 1.00 88.62 97 ILE A O 1
ATOM 716 N N . GLY A 1 98 ? 11.073 -15.706 -8.814 1.00 88.75 98 GLY A N 1
ATOM 717 C CA . GLY A 1 98 ? 12.492 -16.030 -8.646 1.00 88.75 98 GLY A CA 1
ATOM 718 C C . GLY A 1 98 ? 13.390 -14.836 -8.300 1.00 88.75 98 GLY A C 1
ATOM 719 O O . GLY A 1 98 ? 14.608 -14.943 -8.437 1.00 88.75 98 GLY A O 1
ATOM 720 N N . ALA A 1 99 ? 12.825 -13.709 -7.855 1.00 87.69 99 ALA A N 1
ATOM 721 C CA . ALA A 1 99 ? 13.585 -12.524 -7.468 1.00 87.69 99 ALA A CA 1
ATOM 722 C C . ALA A 1 99 ? 13.901 -12.534 -5.957 1.00 87.69 99 ALA A C 1
ATOM 724 O O . ALA A 1 99 ? 12.984 -12.667 -5.140 1.00 87.69 99 ALA A O 1
ATOM 725 N N . PRO A 1 100 ? 15.171 -12.372 -5.537 1.00 87.88 100 PRO A N 1
ATOM 726 C CA . PRO A 1 100 ? 15.496 -12.177 -4.128 1.00 87.88 100 PRO A CA 1
ATOM 727 C C . PRO A 1 100 ? 15.043 -10.791 -3.643 1.00 87.88 100 PRO A C 1
ATOM 729 O O . PRO A 1 100 ? 15.158 -9.800 -4.363 1.00 87.88 100 PRO A O 1
ATOM 732 N N . PHE A 1 101 ? 14.602 -10.702 -2.383 1.00 84.19 101 PHE A N 1
ATOM 733 C CA . PHE A 1 101 ? 14.182 -9.432 -1.767 1.00 84.19 101 PHE A CA 1
ATOM 734 C C . PHE A 1 101 ? 15.280 -8.364 -1.743 1.00 84.19 101 PHE A C 1
ATOM 736 O O . PHE A 1 101 ? 14.969 -7.185 -1.689 1.00 84.19 101 PHE A O 1
ATOM 743 N N . SER A 1 102 ? 16.554 -8.758 -1.826 1.00 85.44 102 SER A N 1
ATOM 744 C CA . SER A 1 102 ? 17.689 -7.833 -1.918 1.00 85.44 102 SER A CA 1
ATOM 745 C C . SER A 1 102 ? 17.736 -7.023 -3.218 1.00 85.44 102 SER A C 1
ATOM 747 O O . SER A 1 102 ? 18.571 -6.133 -3.332 1.00 85.44 102 SER A O 1
ATOM 749 N N . LEU A 1 103 ? 16.925 -7.378 -4.220 1.00 78.62 103 LEU A N 1
ATOM 750 C CA . LEU A 1 103 ? 16.782 -6.627 -5.472 1.00 78.62 103 LEU A CA 1
ATOM 751 C C . LEU A 1 103 ? 15.574 -5.686 -5.468 1.00 78.62 103 LEU A C 1
ATOM 753 O O . LEU A 1 103 ? 15.391 -4.949 -6.435 1.00 78.62 103 LEU A O 1
ATOM 757 N N . LEU A 1 104 ? 14.735 -5.734 -4.430 1.00 69.88 104 LEU A N 1
ATOM 758 C CA . LEU A 1 104 ? 13.714 -4.714 -4.235 1.00 69.88 104 LEU A CA 1
ATOM 759 C C . LEU A 1 104 ? 14.387 -3.460 -3.646 1.00 69.88 104 LEU A C 1
ATOM 761 O O . LEU A 1 104 ? 15.337 -3.621 -2.873 1.00 69.88 104 LEU A O 1
ATOM 765 N N . PRO A 1 105 ? 13.950 -2.249 -4.036 1.00 59.69 105 PRO A N 1
ATOM 766 C CA . PRO A 1 105 ? 14.428 -1.008 -3.429 1.00 59.69 105 PRO A CA 1
ATOM 767 C C . PRO A 1 105 ? 14.176 -0.957 -1.914 1.00 59.69 105 PRO A C 1
ATOM 769 O O . PRO A 1 105 ? 13.190 -1.579 -1.444 1.00 59.69 105 PRO A O 1
#

Sequence (105 aa):
MTAKASGWTTNLLALVWFAVHTFIGGPEVATQLSASELPLPVRAPAWMVWNMVTGLLLLMAGMLGWGTLKSKPDFLFAGAFMAATLAVTGVASAPLIGAPFSLLP

Foldseek 3Di:
DDPLVVLVVLLVVLVVVLCCLPPPVLVVLVVVLVPDPDDPVVSVVVNVVSVVVSVLSVQLSVLSVCCSVVVPVVSVVVSVVSVVVVVCCVVVVQVVVPHDPVPPD

Radius of gyration: 16.02 Å; chains: 1; bounding box: 36×27×49 Å

Secondary structure (DSSP, 8-state):
--HHHHHHHHHHHHHHHHHHHHHTHHHHHHHHHHHS---HHHHHHHHHHHHHHHHHHHHHHHHHHHHHHHT-HHHHHHHHHHHHHHHHHHHHHHHHTT--GGG--